Protein AF-A0A1D9QB68-F1 (afdb_monomer_lite)

Foldseek 3Di:
DDDDPPPPPPPPPVDDCVVVVVVLVVLVLVLLLPDPADFDPDADDPDDPQQWKWKWKAKVFVTDIDIDTHGQWDQHPVVRTIGGCDVVSVVVSQVSSQVVVVVVVVVPDDDGTHMHMDIDRPDPPDPDD

Structure (mmCIF, N/CA/C/O backbone):
data_AF-A0A1D9QB68-F1
#
_entry.id   AF-A0A1D9QB68-F1
#
loop_
_atom_site.group_PDB
_atom_site.id
_atom_site.type_symbol
_atom_site.label_atom_id
_atom_site.label_alt_id
_atom_site.label_comp_id
_atom_site.label_asym_id
_atom_site.label_entity_id
_atom_site.label_seq_id
_atom_site.pdbx_PDB_ins_code
_atom_site.Cartn_x
_atom_site.Cartn_y
_atom_site.Cartn_z
_atom_site.occupancy
_atom_site.B_iso_or_equiv
_atom_site.auth_seq_id
_atom_site.auth_comp_id
_atom_site.auth_asym_id
_atom_site.auth_atom_id
_atom_site.pdbx_PDB_model_num
ATOM 1 N N . MET A 1 1 ? 19.311 24.259 -51.790 1.00 45.59 1 MET A N 1
ATOM 2 C CA . MET A 1 1 ? 20.084 23.557 -50.751 1.00 45.59 1 MET A CA 1
ATOM 3 C C . MET A 1 1 ? 19.045 23.021 -49.803 1.00 45.59 1 MET A C 1
ATOM 5 O O . MET A 1 1 ? 18.356 23.822 -49.188 1.00 45.59 1 MET A O 1
ATOM 9 N N . ASP A 1 2 ? 18.829 21.715 -49.896 1.00 40.25 2 ASP A N 1
ATOM 10 C CA . ASP A 1 2 ? 17.690 20.990 -49.347 1.00 40.25 2 ASP A CA 1
ATOM 11 C C . ASP A 1 2 ? 17.617 21.019 -47.822 1.00 40.25 2 ASP A C 1
ATOM 13 O O . ASP A 1 2 ? 18.614 20.828 -47.121 1.00 40.25 2 ASP A O 1
ATOM 17 N N . ASP A 1 3 ? 16.390 21.218 -47.350 1.00 49.19 3 ASP A N 1
ATOM 18 C CA . ASP A 1 3 ? 15.938 20.965 -45.995 1.00 49.19 3 ASP A CA 1
ATOM 19 C C . ASP A 1 3 ? 16.069 19.474 -45.669 1.00 49.19 3 ASP A C 1
ATOM 21 O O . ASP A 1 3 ? 15.559 18.602 -46.371 1.00 49.19 3 ASP A O 1
ATOM 25 N N . SER A 1 4 ? 16.719 19.156 -44.556 1.00 51.62 4 SER A N 1
ATOM 26 C CA . SER A 1 4 ? 16.589 17.849 -43.913 1.00 51.62 4 SER A CA 1
ATOM 27 C C . SER A 1 4 ? 16.646 18.040 -42.406 1.00 51.62 4 SER A C 1
ATOM 29 O O . SER A 1 4 ? 17.633 17.742 -41.739 1.00 51.62 4 SER A O 1
ATOM 31 N N . GLN A 1 5 ? 15.549 18.575 -41.868 1.00 52.66 5 GLN A N 1
ATOM 32 C CA . GLN A 1 5 ? 15.185 18.342 -40.478 1.00 52.66 5 GLN A CA 1
ATOM 33 C C . GLN A 1 5 ? 14.874 16.846 -40.340 1.00 52.66 5 GLN A C 1
ATOM 35 O O . GLN A 1 5 ? 13.772 16.407 -40.672 1.00 52.66 5 GLN A O 1
ATOM 40 N N . SER A 1 6 ? 15.848 16.057 -39.870 1.00 45.69 6 SER A N 1
ATOM 41 C CA . SER A 1 6 ? 15.566 14.725 -39.326 1.00 45.69 6 SER A CA 1
ATOM 42 C C . SER A 1 6 ? 14.736 14.930 -38.066 1.00 45.69 6 SER A C 1
ATOM 44 O O . SER A 1 6 ? 15.259 15.167 -36.978 1.00 45.69 6 SER A O 1
ATOM 46 N N . SER A 1 7 ? 13.418 14.948 -38.240 1.00 46.69 7 SER A N 1
ATOM 47 C CA . SER A 1 7 ? 12.478 14.817 -37.138 1.00 46.69 7 SER A CA 1
ATOM 48 C C . SER A 1 7 ? 12.518 13.356 -36.719 1.00 46.69 7 SER A C 1
ATOM 50 O O . SER A 1 7 ? 11.683 12.562 -37.157 1.00 46.69 7 SER A O 1
ATOM 52 N N . ASP A 1 8 ? 13.526 13.002 -35.918 1.00 40.12 8 ASP A N 1
ATOM 53 C CA . ASP A 1 8 ? 13.579 11.720 -35.228 1.00 40.12 8 ASP A CA 1
ATOM 54 C C . ASP A 1 8 ? 12.375 11.671 -34.295 1.00 40.12 8 ASP A C 1
ATOM 56 O O . ASP A 1 8 ? 12.378 12.144 -33.158 1.00 40.12 8 ASP A O 1
ATOM 60 N N . SER A 1 9 ? 11.293 11.146 -34.850 1.00 43.97 9 SER A N 1
ATOM 61 C CA . SER A 1 9 ? 10.067 10.824 -34.156 1.00 43.97 9 SER A CA 1
ATOM 62 C C . SER A 1 9 ? 10.399 9.625 -33.281 1.00 43.97 9 SER A C 1
ATOM 64 O O . SER A 1 9 ? 10.136 8.486 -33.658 1.00 43.97 9 SER A O 1
ATOM 66 N N . GLN A 1 10 ? 11.063 9.873 -32.148 1.00 45.91 10 GLN A N 1
ATOM 67 C CA . GLN A 1 10 ? 11.155 8.904 -31.069 1.00 45.91 10 GLN A CA 1
ATOM 68 C C . GLN A 1 10 ? 9.722 8.631 -30.635 1.00 45.91 10 GLN A C 1
ATOM 70 O O . GLN A 1 10 ? 9.079 9.427 -29.953 1.00 45.91 10 GLN A O 1
ATOM 75 N N . THR A 1 11 ? 9.188 7.522 -31.124 1.00 42.69 11 THR A N 1
ATOM 76 C CA . THR A 1 11 ? 8.001 6.900 -30.577 1.00 42.69 11 THR A CA 1
ATOM 77 C C . THR A 1 11 ? 8.327 6.574 -29.126 1.00 42.69 11 THR A C 1
ATOM 79 O O . THR A 1 11 ? 9.026 5.601 -28.849 1.00 42.69 11 THR A O 1
ATOM 82 N N . ASP A 1 12 ? 7.878 7.437 -28.209 1.00 47.22 12 ASP A N 1
ATOM 83 C CA . ASP A 1 12 ? 7.669 7.120 -26.797 1.00 47.22 12 ASP A CA 1
ATOM 84 C C . ASP A 1 12 ? 6.713 5.920 -26.751 1.00 47.22 12 ASP A C 1
ATOM 86 O O . ASP A 1 12 ? 5.498 6.064 -26.571 1.00 47.22 12 ASP A O 1
ATOM 90 N N . ASP A 1 13 ? 7.246 4.720 -26.970 1.00 49.75 13 ASP A N 1
ATOM 91 C CA . ASP A 1 13 ? 6.573 3.480 -26.633 1.00 49.75 13 ASP A CA 1
ATOM 92 C C . ASP A 1 13 ? 6.387 3.526 -25.120 1.00 49.75 13 ASP A C 1
ATOM 94 O O . ASP A 1 13 ? 7.276 3.183 -24.339 1.00 49.75 13 ASP A O 1
ATOM 98 N N . LYS A 1 14 ? 5.234 4.049 -24.688 1.00 57.06 14 LYS A N 1
ATOM 99 C CA . LYS A 1 14 ? 4.795 4.000 -23.298 1.00 57.06 14 LYS A CA 1
ATOM 100 C C . LYS A 1 14 ? 4.769 2.536 -22.901 1.00 57.06 14 LYS A C 1
ATOM 102 O O . LYS A 1 14 ? 3.790 1.840 -23.158 1.00 57.06 14 LYS A O 1
ATOM 107 N N . VAL A 1 15 ? 5.848 2.082 -22.273 1.00 62.09 15 VAL A N 1
ATOM 108 C CA . VAL A 1 15 ? 5.907 0.766 -21.654 1.00 62.09 15 VAL A CA 1
ATOM 109 C C . VAL A 1 15 ? 4.698 0.659 -20.723 1.00 62.09 15 VAL A C 1
ATOM 111 O O . VAL A 1 15 ? 4.455 1.532 -19.883 1.00 62.09 15 VAL A O 1
ATOM 114 N N . ASP A 1 16 ? 3.873 -0.363 -20.939 1.00 71.44 16 ASP A N 1
ATOM 115 C CA . ASP A 1 16 ? 2.629 -0.529 -20.200 1.00 71.44 16 ASP A CA 1
ATOM 116 C C . ASP A 1 16 ? 2.904 -1.118 -18.810 1.00 71.44 16 ASP A C 1
ATOM 118 O O . ASP A 1 16 ? 3.085 -2.322 -18.636 1.00 71.44 16 ASP A O 1
ATOM 122 N N . TYR A 1 17 ? 2.883 -0.259 -17.791 1.00 76.19 17 TYR A N 1
ATOM 123 C CA . TYR A 1 17 ? 3.005 -0.659 -16.384 1.00 76.19 17 TYR A CA 1
ATOM 124 C C . TYR A 1 17 ? 1.668 -1.021 -15.730 1.00 76.19 17 TYR A C 1
ATOM 126 O O . TYR A 1 17 ? 1.571 -1.078 -14.500 1.00 76.19 17 TYR A O 1
ATOM 134 N N . SER A 1 18 ? 0.612 -1.269 -16.511 1.00 82.25 18 SER A N 1
ATOM 135 C CA . SER A 1 18 ? -0.691 -1.686 -15.987 1.00 82.25 18 SER A CA 1
ATOM 136 C C . SER A 1 18 ? -0.594 -2.951 -15.131 1.00 82.25 18 SER A C 1
ATOM 138 O O . SER A 1 18 ? -1.260 -3.040 -14.096 1.00 82.25 18 SER A O 1
ATOM 140 N N . GLN A 1 19 ? 0.270 -3.897 -15.513 1.00 83.56 19 GLN A N 1
ATOM 141 C CA . GLN A 1 19 ? 0.508 -5.126 -14.755 1.00 83.56 19 GLN A CA 1
ATOM 142 C C . GLN A 1 19 ? 1.153 -4.841 -13.398 1.00 83.56 19 GLN A C 1
ATOM 144 O O . GLN A 1 19 ? 0.640 -5.302 -12.381 1.00 83.56 19 GLN A O 1
ATOM 149 N N . LEU A 1 20 ? 2.195 -4.002 -13.363 1.00 83.44 20 LEU A N 1
ATOM 150 C CA . LEU A 1 20 ? 2.823 -3.571 -12.112 1.00 83.44 20 LEU A CA 1
ATOM 151 C C . LEU A 1 20 ? 1.817 -2.845 -11.212 1.00 83.44 20 LEU A C 1
ATOM 153 O O . LEU A 1 20 ? 1.752 -3.101 -10.013 1.00 83.44 20 LEU A O 1
ATOM 157 N N . ARG A 1 21 ? 0.979 -1.971 -11.782 1.00 86.19 21 ARG A N 1
ATOM 158 C CA . ARG A 1 21 ? -0.051 -1.257 -11.018 1.00 86.19 21 ARG A CA 1
ATOM 159 C C . ARG A 1 21 ? -1.041 -2.214 -10.356 1.00 86.19 21 ARG A C 1
ATOM 161 O O . ARG A 1 21 ? -1.357 -2.010 -9.187 1.00 86.19 21 ARG A O 1
ATOM 168 N N . LYS A 1 22 ? -1.514 -3.225 -11.092 1.00 89.25 22 LYS A N 1
ATOM 169 C CA . LYS A 1 22 ? -2.424 -4.257 -10.573 1.00 89.25 22 LYS A CA 1
ATOM 170 C C . LYS A 1 22 ? -1.751 -5.125 -9.513 1.00 89.25 22 LYS A C 1
ATOM 172 O O . LYS A 1 22 ? -2.370 -5.420 -8.500 1.00 89.25 22 LYS A O 1
ATOM 177 N N . ALA A 1 23 ? -0.493 -5.500 -9.729 1.00 89.75 23 ALA A N 1
ATOM 178 C CA . ALA A 1 23 ? 0.258 -6.302 -8.773 1.00 89.75 23 ALA A CA 1
ATOM 179 C C . ALA A 1 23 ? 0.506 -5.535 -7.462 1.00 89.75 23 ALA A C 1
ATOM 181 O O . ALA A 1 23 ? 0.292 -6.086 -6.388 1.00 89.75 23 ALA A O 1
ATOM 182 N N . LEU A 1 24 ? 0.832 -4.238 -7.539 1.00 90.81 24 LEU A N 1
ATOM 183 C CA . LEU A 1 24 ? 0.921 -3.361 -6.367 1.00 90.81 24 LEU A CA 1
ATOM 184 C C . LEU A 1 24 ? -0.397 -3.286 -5.588 1.00 90.81 24 LEU A C 1
ATOM 186 O O . LEU A 1 24 ? -0.369 -3.328 -4.363 1.00 90.81 24 LEU A O 1
ATOM 190 N N . ASP A 1 25 ? -1.537 -3.168 -6.277 1.00 90.81 25 ASP A N 1
ATOM 191 C CA . ASP A 1 25 ? -2.851 -3.191 -5.620 1.00 90.81 25 ASP A CA 1
ATOM 192 C C . ASP A 1 25 ? -3.090 -4.529 -4.902 1.00 90.81 25 ASP A C 1
ATOM 194 O O . ASP A 1 25 ? -3.456 -4.530 -3.730 1.00 90.81 25 ASP A O 1
ATOM 198 N N . GLY A 1 26 ? -2.763 -5.654 -5.545 1.00 92.00 26 GLY A N 1
ATOM 199 C CA . GLY A 1 26 ? -2.871 -6.980 -4.930 1.00 92.00 26 GLY A CA 1
ATOM 200 C C . GLY A 1 26 ? -2.014 -7.149 -3.670 1.00 92.00 26 GLY A C 1
ATOM 201 O O . GLY A 1 26 ? -2.505 -7.657 -2.667 1.00 92.00 26 GLY A O 1
ATOM 202 N N . VAL A 1 27 ? -0.763 -6.676 -3.682 1.00 93.12 27 VAL A N 1
ATOM 203 C CA . VAL A 1 27 ? 0.135 -6.730 -2.510 1.00 93.12 27 VAL A CA 1
ATOM 204 C C . VAL A 1 27 ? -0.405 -5.891 -1.351 1.00 93.12 27 VAL A C 1
ATOM 206 O O . VAL A 1 27 ? -0.336 -6.307 -0.194 1.00 93.12 27 VAL A O 1
ATOM 209 N N . ILE A 1 28 ? -0.956 -4.713 -1.651 1.00 91.94 28 ILE A N 1
ATOM 210 C CA . ILE A 1 28 ? -1.579 -3.840 -0.651 1.00 91.94 28 ILE A CA 1
ATOM 211 C C . ILE A 1 28 ? -2.793 -4.538 -0.026 1.00 91.94 28 ILE A C 1
ATOM 213 O O . ILE A 1 28 ? -2.904 -4.585 1.201 1.00 91.94 28 ILE A O 1
ATOM 217 N N . ASP A 1 29 ? -3.673 -5.098 -0.854 1.00 89.19 29 ASP A N 1
ATOM 218 C CA . ASP A 1 29 ? -4.874 -5.797 -0.398 1.00 89.19 29 ASP A CA 1
ATOM 219 C C . ASP A 1 29 ? -4.518 -7.029 0.447 1.00 89.19 29 ASP A C 1
ATOM 221 O O . ASP A 1 29 ? -5.078 -7.225 1.528 1.00 89.19 29 ASP A O 1
ATOM 225 N N . GLU A 1 30 ? -3.532 -7.822 0.016 1.00 90.31 30 GLU A N 1
ATOM 226 C CA . GLU A 1 30 ? -3.064 -9.005 0.743 1.00 90.31 30 GLU A CA 1
ATOM 227 C C . GLU A 1 30 ? -2.431 -8.647 2.094 1.00 90.31 30 GLU A C 1
ATOM 229 O O . GLU A 1 30 ? -2.710 -9.304 3.103 1.00 90.31 30 GLU A O 1
ATOM 234 N N . TYR A 1 31 ? -1.616 -7.586 2.144 1.00 91.00 31 TYR A N 1
ATOM 235 C CA . TYR A 1 31 ? -1.056 -7.090 3.401 1.00 91.00 31 TYR A CA 1
ATOM 236 C C . TYR A 1 31 ? -2.176 -6.731 4.384 1.00 91.00 31 TYR A C 1
ATOM 238 O O . TYR A 1 31 ? -2.141 -7.127 5.551 1.00 91.00 31 TYR A O 1
ATOM 246 N N . PHE A 1 32 ? -3.210 -6.028 3.918 1.00 84.94 32 PHE A N 1
ATOM 247 C CA . PHE A 1 32 ? -4.301 -5.592 4.785 1.00 84.94 32 PHE A CA 1
ATOM 248 C C . PHE A 1 32 ? -5.292 -6.686 5.168 1.00 84.94 32 PHE A C 1
ATOM 250 O O . PHE A 1 32 ? -5.857 -6.608 6.263 1.00 84.94 32 PHE A O 1
ATOM 257 N N . ALA A 1 33 ? -5.459 -7.720 4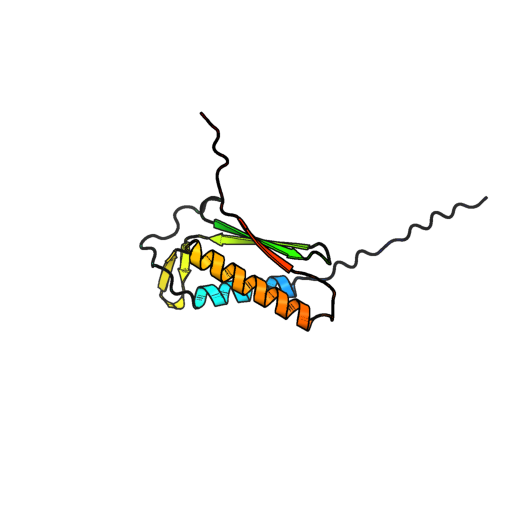.344 1.00 83.38 33 ALA A N 1
ATOM 258 C CA . ALA A 1 33 ? -6.200 -8.918 4.728 1.00 83.38 33 ALA A CA 1
ATOM 259 C C . ALA A 1 33 ? -5.554 -9.597 5.951 1.00 83.38 33 ALA A C 1
ATOM 261 O O . ALA A 1 33 ? -6.234 -9.939 6.917 1.00 83.38 33 ALA A O 1
ATOM 262 N N . LYS A 1 34 ? -4.218 -9.696 5.965 1.00 85.25 34 LYS A N 1
ATOM 263 C CA . LYS A 1 34 ? -3.453 -10.362 7.036 1.00 85.25 34 LYS A CA 1
ATOM 264 C C . LYS A 1 34 ? -3.130 -9.464 8.233 1.00 85.25 34 LYS A C 1
ATOM 266 O O . LYS A 1 34 ? -2.704 -9.960 9.275 1.00 85.25 34 LYS A O 1
ATOM 271 N N . MET A 1 35 ? -3.300 -8.149 8.105 1.00 84.50 35 MET A N 1
ATOM 272 C CA . MET A 1 35 ? -2.885 -7.202 9.136 1.00 84.50 35 MET A CA 1
ATOM 273 C C . MET A 1 35 ? -3.690 -7.377 10.432 1.00 84.50 35 MET A C 1
ATOM 275 O O . MET A 1 35 ? -4.907 -7.169 10.476 1.00 84.50 35 MET A O 1
ATOM 279 N N . ASN A 1 36 ? -2.988 -7.647 11.530 1.00 77.06 36 ASN A N 1
ATOM 280 C CA . ASN A 1 36 ? -3.536 -7.607 12.886 1.00 77.06 36 ASN A CA 1
ATOM 281 C C . ASN A 1 36 ? -3.400 -6.203 13.486 1.00 77.06 36 ASN A C 1
ATOM 283 O O . ASN A 1 36 ? -2.576 -5.950 14.358 1.00 77.06 36 ASN A O 1
ATOM 287 N N . GLY A 1 37 ? -4.211 -5.271 12.985 1.00 75.75 37 GLY A N 1
ATOM 288 C CA . GLY A 1 37 ? -4.299 -3.909 13.511 1.00 75.75 37 GLY A CA 1
ATOM 289 C C . GLY A 1 37 ? -5.388 -3.735 14.576 1.00 75.75 37 GLY A C 1
ATOM 290 O O . GLY A 1 37 ? -6.321 -4.541 14.650 1.00 75.75 37 GLY A O 1
ATOM 291 N N . PRO A 1 38 ? -5.320 -2.656 15.377 1.00 84.50 38 PRO A N 1
ATOM 292 C CA . PRO A 1 38 ? -6.354 -2.337 16.352 1.00 84.50 38 PRO A CA 1
ATOM 293 C C . PRO A 1 38 ? -7.699 -2.078 15.663 1.00 84.50 38 PRO A C 1
ATOM 295 O O . PRO A 1 38 ? -7.782 -1.353 14.665 1.00 84.50 38 PRO A O 1
ATOM 298 N N . ILE A 1 39 ? -8.763 -2.648 16.229 1.00 86.12 39 ILE A N 1
ATOM 299 C CA . ILE A 1 39 ? -10.133 -2.445 15.757 1.00 86.12 39 ILE A CA 1
ATOM 300 C C . ILE A 1 39 ? -10.538 -0.982 15.993 1.00 86.12 39 ILE A C 1
ATOM 302 O O . ILE A 1 39 ? -10.240 -0.372 17.023 1.00 86.12 39 ILE A O 1
ATOM 306 N N . SER A 1 40 ? -11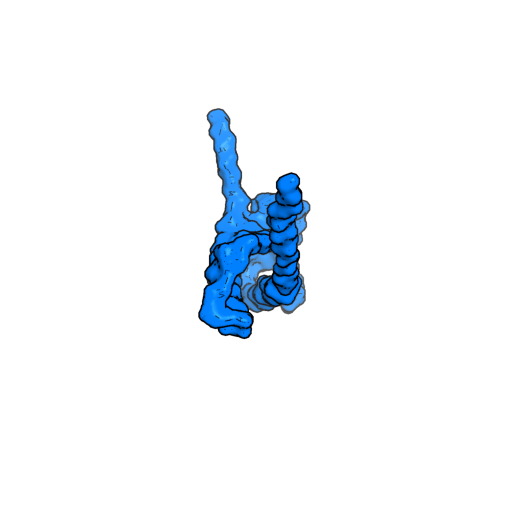.192 -0.394 14.999 1.00 81.19 40 SER A N 1
ATOM 307 C CA . SER A 1 40 ? -11.884 0.881 15.101 1.00 81.19 40 SER A CA 1
ATOM 308 C C . SER A 1 40 ? -13.343 0.613 15.440 1.00 81.19 40 SER A C 1
ATOM 310 O O . SER A 1 40 ? -14.054 -0.023 14.668 1.00 81.19 40 SER A O 1
ATOM 312 N N . GLU A 1 41 ? -13.795 1.133 16.576 1.00 79.88 41 GLU A N 1
ATOM 313 C CA . GLU A 1 41 ? -15.203 1.062 16.990 1.00 79.88 41 GLU A CA 1
ATOM 314 C C . GLU A 1 41 ? -16.114 1.929 16.107 1.00 79.88 41 GLU A C 1
ATOM 316 O O . GLU A 1 41 ? -17.312 1.684 16.013 1.00 79.88 41 GLU A O 1
ATOM 321 N N . GLU A 1 42 ? -15.542 2.922 15.418 1.00 74.00 42 GLU A N 1
ATOM 322 C CA . GLU A 1 42 ? -16.269 3.794 14.500 1.00 74.00 42 GLU A CA 1
ATOM 323 C C . GLU A 1 42 ? -15.816 3.581 13.044 1.00 74.00 42 GLU A C 1
ATOM 325 O O . GLU A 1 42 ? -14.606 3.467 12.788 1.00 74.00 42 GLU A O 1
ATOM 330 N N . PRO A 1 43 ? -16.752 3.590 12.073 1.00 75.50 43 PRO A N 1
ATOM 331 C CA . PRO A 1 43 ? -16.407 3.682 10.659 1.00 75.50 43 PRO A CA 1
ATOM 332 C C . PRO A 1 43 ? -15.667 4.998 10.374 1.00 75.50 43 PRO A C 1
ATOM 334 O O . PRO A 1 43 ? -15.815 5.973 11.122 1.00 75.50 43 PRO A O 1
ATOM 337 N N . PRO A 1 44 ? -14.900 5.089 9.273 1.00 71.75 44 PRO A N 1
ATOM 338 C CA . PRO A 1 44 ? -14.296 6.347 8.869 1.00 71.75 44 PRO A CA 1
ATOM 339 C C . PRO A 1 44 ? -15.389 7.406 8.676 1.00 71.75 44 PRO A C 1
ATOM 341 O O . PRO A 1 44 ? -16.190 7.346 7.743 1.00 71.75 44 PRO A O 1
ATOM 344 N N . ARG A 1 45 ? -15.412 8.416 9.555 1.00 68.25 45 ARG A N 1
ATOM 345 C CA . ARG A 1 45 ? -16.139 9.666 9.288 1.00 68.25 45 ARG A CA 1
ATOM 346 C C . ARG A 1 45 ? -15.539 10.280 8.021 1.00 68.25 45 ARG A C 1
ATOM 348 O O . ARG A 1 45 ? -14.350 10.085 7.789 1.00 68.25 45 ARG A O 1
ATOM 355 N N . LYS A 1 46 ? -16.363 10.980 7.219 1.00 73.12 46 LYS A N 1
ATOM 356 C CA . LYS A 1 46 ? -16.016 11.613 5.923 1.00 73.12 46 LYS A CA 1
ATOM 357 C C . LYS A 1 46 ? -14.507 11.660 5.669 1.00 73.12 46 LYS A C 1
ATOM 359 O O . LYS A 1 46 ? -13.795 12.426 6.311 1.00 73.12 46 LYS A O 1
ATOM 364 N N . ILE A 1 47 ? -14.049 10.838 4.732 1.00 67.00 47 ILE A N 1
ATOM 365 C CA . ILE A 1 47 ? -12.636 10.702 4.396 1.00 67.00 47 ILE A CA 1
ATOM 366 C C . ILE A 1 47 ? -12.085 12.067 3.975 1.00 67.00 47 ILE A C 1
ATOM 368 O O . ILE A 1 47 ? -12.456 12.605 2.930 1.00 67.00 47 ILE A O 1
ATOM 372 N N . HIS A 1 48 ? -11.174 12.626 4.769 1.00 71.38 48 HIS A N 1
ATOM 373 C CA . HIS A 1 48 ? -10.412 13.801 4.375 1.00 71.38 48 HIS A CA 1
ATOM 374 C C . HIS A 1 48 ? -8.997 13.410 3.950 1.00 71.38 48 HIS A C 1
ATOM 376 O O . HIS A 1 48 ? -8.455 12.383 4.347 1.00 71.38 48 HIS A O 1
ATOM 382 N N . HIS A 1 49 ? -8.334 14.295 3.202 1.00 66.69 49 HIS A N 1
ATOM 383 C CA . HIS A 1 49 ? -6.927 14.133 2.816 1.00 66.69 49 HIS A CA 1
ATOM 384 C C . HIS A 1 49 ? -5.985 13.913 4.015 1.00 66.69 49 HIS A C 1
ATOM 386 O O . HIS A 1 49 ? -4.909 13.364 3.850 1.00 66.69 49 HIS A O 1
ATOM 392 N N . LYS A 1 50 ? -6.363 14.321 5.234 1.00 73.69 50 LYS A N 1
ATOM 393 C CA . LYS A 1 50 ? -5.594 14.080 6.471 1.00 73.69 50 LYS A CA 1
ATOM 394 C C . LYS A 1 50 ? -5.710 12.641 7.001 1.00 73.69 50 LYS A C 1
ATOM 396 O O . LYS A 1 50 ? -4.870 12.211 7.799 1.00 73.69 50 LYS A O 1
ATOM 401 N N . ASP A 1 51 ? -6.710 11.901 6.537 1.00 82.06 51 ASP A N 1
ATOM 402 C CA . ASP A 1 51 ? -7.068 10.560 7.002 1.00 82.06 51 ASP A CA 1
ATOM 403 C C . ASP A 1 51 ? -6.485 9.471 6.096 1.00 82.06 51 ASP A C 1
ATOM 405 O O . ASP A 1 51 ? -6.936 8.331 6.120 1.00 82.06 51 ASP A O 1
ATOM 409 N N . VAL A 1 52 ? -5.461 9.813 5.307 1.00 87.81 52 VAL A N 1
ATOM 410 C CA . VAL A 1 52 ? -4.720 8.869 4.466 1.00 87.81 52 VAL A CA 1
ATOM 411 C C . VAL A 1 52 ? -3.218 8.922 4.732 1.00 87.81 52 VAL A C 1
ATOM 413 O O . VAL A 1 52 ? -2.667 9.966 5.106 1.00 87.81 52 VAL A O 1
ATOM 416 N N . TYR A 1 53 ? -2.556 7.795 4.501 1.00 90.38 53 TYR A N 1
ATOM 417 C CA . TYR A 1 53 ? -1.133 7.724 4.197 1.00 90.38 53 TYR A CA 1
ATOM 418 C C . TYR A 1 53 ? -0.953 7.794 2.682 1.00 90.38 53 TYR A C 1
ATOM 420 O O . TYR A 1 53 ? -1.642 7.095 1.939 1.00 90.38 53 TYR A O 1
ATOM 428 N N . LYS A 1 54 ? -0.040 8.653 2.218 1.00 91.94 54 LYS A N 1
ATOM 429 C CA . LYS A 1 54 ? 0.324 8.734 0.801 1.00 91.94 54 LYS A CA 1
ATOM 430 C C . LYS A 1 54 ? 1.610 7.947 0.584 1.00 91.94 54 LYS A C 1
ATOM 432 O O . LYS A 1 54 ? 2.657 8.356 1.083 1.00 91.94 54 LYS A O 1
ATOM 437 N N . PHE A 1 55 ? 1.522 6.874 -0.186 1.00 92.38 55 PHE A N 1
ATOM 438 C CA . PHE A 1 55 ? 2.668 6.145 -0.702 1.00 92.38 55 PHE A CA 1
ATOM 439 C C . PHE A 1 55 ? 3.020 6.701 -2.077 1.00 92.38 55 PHE A C 1
ATOM 441 O O . PHE A 1 55 ? 2.153 6.875 -2.935 1.00 92.38 55 PHE A O 1
ATOM 448 N N . THR A 1 56 ? 4.292 7.017 -2.269 1.00 91.94 56 THR A N 1
ATOM 449 C CA . THR A 1 56 ? 4.854 7.427 -3.552 1.00 91.94 56 THR A CA 1
ATOM 450 C C . THR A 1 56 ? 5.924 6.417 -3.913 1.00 91.94 56 THR A C 1
ATOM 452 O O . THR A 1 56 ? 6.934 6.331 -3.224 1.00 91.94 56 THR A O 1
ATOM 455 N N . ILE A 1 57 ? 5.670 5.644 -4.960 1.00 89.75 57 ILE A N 1
ATOM 456 C CA . ILE A 1 57 ? 6.556 4.608 -5.478 1.00 89.75 57 ILE A CA 1
ATOM 457 C C . ILE A 1 57 ? 7.159 5.171 -6.754 1.00 89.75 57 ILE A C 1
ATOM 459 O O . ILE A 1 57 ? 6.416 5.546 -7.660 1.00 89.75 57 ILE A O 1
ATOM 463 N N . ARG A 1 58 ? 8.479 5.287 -6.810 1.00 86.94 58 ARG A N 1
ATOM 464 C CA . ARG A 1 58 ? 9.186 5.854 -7.958 1.00 86.94 58 ARG A CA 1
ATOM 465 C C . ARG A 1 58 ? 10.177 4.856 -8.505 1.00 86.94 58 ARG A C 1
ATOM 467 O O . ARG A 1 58 ? 10.891 4.261 -7.711 1.00 86.94 58 ARG A O 1
ATOM 474 N N . ALA A 1 59 ? 10.232 4.732 -9.821 1.00 80.19 59 ALA A N 1
ATOM 475 C CA . ALA A 1 59 ? 11.337 4.095 -10.518 1.00 80.19 59 ALA A CA 1
ATOM 476 C C . ALA A 1 59 ? 12.244 5.183 -11.096 1.00 80.19 59 ALA A C 1
ATOM 478 O O . ALA A 1 59 ? 11.744 6.143 -11.685 1.00 80.19 59 ALA A O 1
ATOM 479 N N . GLU A 1 60 ? 13.557 5.062 -10.903 1.00 76.44 60 GLU A N 1
ATOM 480 C CA . GLU A 1 60 ? 14.523 5.988 -11.518 1.00 76.44 60 GLU A CA 1
ATOM 481 C C . GLU A 1 60 ? 14.649 5.740 -13.022 1.00 76.44 60 GLU A C 1
ATOM 483 O O . GLU A 1 60 ? 14.723 6.680 -13.815 1.00 76.44 60 GLU A O 1
ATOM 488 N N . LEU A 1 61 ? 14.613 4.468 -13.413 1.00 71.00 61 LEU A N 1
ATOM 489 C CA . LEU A 1 61 ? 14.638 4.024 -14.793 1.00 71.00 61 LEU A CA 1
ATOM 490 C C . LEU A 1 61 ? 13.546 2.957 -14.977 1.00 71.00 61 LEU A C 1
ATOM 492 O O . LEU A 1 61 ? 13.463 2.026 -14.182 1.00 71.00 61 LEU A O 1
ATOM 496 N N . PRO A 1 62 ? 12.649 3.124 -15.957 1.00 68.00 62 PRO A N 1
ATOM 497 C CA . PRO A 1 62 ? 12.258 4.424 -16.503 1.00 68.00 62 PRO A CA 1
ATOM 498 C C . PRO A 1 62 ? 11.666 5.339 -15.416 1.00 68.00 62 PRO A C 1
ATOM 500 O O . PRO A 1 62 ? 11.132 4.867 -14.416 1.00 68.00 62 PRO A O 1
ATOM 503 N N . ASN A 1 63 ? 11.742 6.656 -15.630 1.00 76.81 63 ASN A N 1
ATOM 504 C CA . ASN A 1 63 ? 11.265 7.677 -14.691 1.00 76.81 63 ASN A CA 1
ATOM 505 C C . ASN A 1 63 ? 9.735 7.639 -14.536 1.00 76.81 63 ASN A C 1
ATOM 507 O O . ASN A 1 63 ? 9.000 8.290 -15.283 1.00 76.81 63 ASN A O 1
ATOM 511 N N . ILE A 1 64 ? 9.253 6.859 -13.570 1.00 80.50 64 ILE A N 1
ATOM 512 C CA . ILE A 1 64 ? 7.827 6.600 -13.358 1.00 80.50 64 ILE A CA 1
ATOM 513 C C . ILE A 1 64 ? 7.473 6.818 -11.901 1.00 80.50 64 ILE A C 1
ATOM 515 O O . ILE A 1 64 ? 8.229 6.469 -10.999 1.00 80.50 64 ILE A O 1
ATOM 519 N N . GLU A 1 65 ? 6.284 7.369 -11.665 1.00 87.12 65 GLU A N 1
ATOM 520 C CA . GLU A 1 65 ? 5.737 7.576 -10.332 1.00 87.12 65 GLU A CA 1
ATOM 521 C C . GLU A 1 65 ? 4.339 6.961 -10.209 1.00 87.12 65 GLU A C 1
ATOM 523 O O . GLU A 1 65 ? 3.420 7.291 -10.959 1.00 87.12 65 GLU A O 1
ATOM 528 N N . PHE A 1 66 ? 4.158 6.123 -9.190 1.00 87.88 66 PHE A N 1
ATOM 529 C CA . PHE A 1 66 ? 2.857 5.657 -8.731 1.00 87.88 66 PHE A CA 1
ATOM 530 C C . PHE A 1 66 ? 2.532 6.284 -7.379 1.00 87.88 66 PHE A C 1
ATOM 532 O O . PHE A 1 66 ? 3.330 6.263 -6.441 1.00 87.88 66 PHE A O 1
ATOM 539 N N . ILE A 1 67 ? 1.319 6.817 -7.258 1.00 89.75 67 ILE A N 1
ATOM 540 C CA . ILE A 1 67 ? 0.798 7.333 -5.994 1.00 89.75 67 ILE A CA 1
ATOM 541 C C . ILE A 1 67 ? -0.337 6.425 -5.527 1.00 89.75 67 ILE A C 1
ATOM 543 O O . ILE A 1 67 ? -1.311 6.226 -6.253 1.00 89.75 67 ILE A O 1
ATOM 547 N N . LYS A 1 68 ? -0.233 5.923 -4.294 1.00 90.06 68 LYS A N 1
ATOM 548 C CA . LYS A 1 68 ? -1.293 5.174 -3.610 1.00 90.06 68 LYS A CA 1
ATOM 549 C C . LYS A 1 68 ? -1.710 5.911 -2.343 1.00 90.06 68 LYS A C 1
ATOM 551 O O . LYS A 1 68 ? -0.870 6.387 -1.578 1.00 90.06 68 LYS A O 1
ATOM 556 N N . PHE A 1 69 ? -3.014 6.026 -2.131 1.00 89.62 69 PHE A N 1
ATOM 557 C CA . PHE A 1 69 ? -3.587 6.624 -0.931 1.00 89.62 69 PHE A CA 1
ATOM 558 C C . PHE A 1 69 ? -4.252 5.528 -0.117 1.00 89.62 69 PHE A C 1
ATOM 560 O O . PHE A 1 69 ? -5.178 4.888 -0.598 1.00 89.62 69 PHE A O 1
ATOM 567 N N . ILE A 1 70 ? -3.781 5.334 1.109 1.00 88.44 70 ILE A N 1
ATOM 568 C CA . ILE A 1 70 ? -4.299 4.313 2.013 1.00 88.44 70 ILE A CA 1
ATOM 569 C C . ILE A 1 70 ? -5.033 5.004 3.157 1.00 88.44 70 ILE A C 1
ATOM 571 O O . ILE A 1 70 ? -4.438 5.819 3.865 1.00 88.44 70 ILE A O 1
ATOM 575 N N . HIS A 1 71 ? -6.312 4.691 3.354 1.00 87.56 71 HIS A N 1
ATOM 576 C CA . HIS A 1 71 ? -7.108 5.248 4.448 1.00 87.56 71 HIS A CA 1
ATOM 577 C C . HIS A 1 71 ? -6.620 4.754 5.802 1.00 87.56 71 HIS A C 1
ATOM 579 O O . HIS A 1 71 ? -6.436 3.568 6.002 1.00 87.56 71 HIS A O 1
ATOM 585 N N . LYS A 1 72 ? -6.488 5.651 6.778 1.00 88.06 72 LYS A N 1
ATOM 586 C CA . LYS A 1 72 ? -6.093 5.302 8.152 1.00 88.06 72 LYS A CA 1
ATOM 587 C C . LYS A 1 72 ? -7.104 4.413 8.873 1.00 88.06 72 LYS A C 1
ATOM 589 O O . LYS A 1 72 ? -6.799 3.909 9.947 1.00 88.06 72 LYS A O 1
ATOM 594 N N . ILE A 1 73 ? -8.301 4.256 8.318 1.00 87.69 73 ILE A N 1
ATOM 595 C CA . ILE A 1 73 ? -9.316 3.320 8.784 1.00 87.69 73 ILE A CA 1
ATOM 596 C C . ILE A 1 73 ? -9.840 2.588 7.552 1.00 87.69 73 ILE A C 1
ATOM 598 O O . ILE A 1 73 ? -10.267 3.238 6.597 1.00 87.69 73 ILE A O 1
ATOM 602 N N . MET A 1 74 ? -9.806 1.259 7.573 1.00 85.12 74 MET A N 1
ATOM 603 C CA . MET A 1 74 ? -10.282 0.417 6.474 1.00 85.12 74 MET A CA 1
ATOM 604 C C . MET A 1 74 ? -11.140 -0.725 6.987 1.00 85.12 74 MET A C 1
ATOM 606 O O . MET A 1 74 ? -10.971 -1.176 8.118 1.00 85.12 74 MET A O 1
ATOM 610 N N . TRP A 1 75 ? -12.079 -1.170 6.160 1.00 83.38 75 TRP A N 1
ATOM 611 C CA . TRP A 1 75 ? -12.903 -2.327 6.468 1.00 83.38 75 TRP A CA 1
ATOM 612 C C . TRP A 1 75 ? -12.102 -3.598 6.201 1.00 83.38 75 TRP A C 1
ATOM 614 O O . TRP A 1 75 ? -11.572 -3.779 5.109 1.00 83.38 75 TRP A O 1
ATOM 624 N N . CYS A 1 76 ? -12.006 -4.470 7.198 1.00 80.38 76 CYS A N 1
ATOM 625 C CA . CYS A 1 76 ? -11.382 -5.777 7.067 1.00 80.38 76 CYS A CA 1
ATOM 626 C C . CYS A 1 76 ? -12.491 -6.824 6.961 1.00 80.38 76 CYS A C 1
ATOM 628 O O . CYS A 1 76 ? -13.184 -7.096 7.944 1.00 80.38 76 CYS A O 1
ATOM 630 N N . HIS A 1 77 ? -12.667 -7.386 5.762 1.00 76.75 77 HIS A N 1
ATOM 631 C CA . HIS A 1 77 ? -13.741 -8.340 5.479 1.00 76.75 77 HIS A CA 1
ATOM 632 C C . HIS A 1 77 ? -13.634 -9.615 6.323 1.00 76.75 77 HIS A C 1
ATOM 634 O O . HIS A 1 77 ? -14.649 -10.054 6.856 1.00 76.75 77 HIS A O 1
ATOM 640 N N . ASP A 1 78 ? -12.424 -10.139 6.528 1.00 76.69 78 ASP A N 1
ATOM 641 C CA . ASP A 1 78 ? -12.200 -11.402 7.249 1.00 76.69 78 ASP A CA 1
ATOM 642 C C . ASP A 1 78 ? -12.614 -11.343 8.727 1.00 76.69 78 ASP A C 1
ATOM 644 O O . ASP A 1 78 ? -13.035 -12.343 9.301 1.00 76.69 78 ASP A O 1
ATOM 648 N N . VAL A 1 79 ? -12.515 -10.164 9.348 1.00 77.62 79 VAL A N 1
ATOM 649 C CA . VAL A 1 79 ? -12.847 -9.953 10.771 1.00 77.62 79 VAL A CA 1
ATOM 650 C C . VAL A 1 79 ? -14.197 -9.240 10.938 1.00 77.62 79 VAL A C 1
ATOM 652 O O . VAL A 1 79 ? -14.687 -9.093 12.053 1.00 77.62 79 VAL A O 1
ATOM 655 N N . GLY A 1 80 ? -14.814 -8.781 9.844 1.00 84.81 80 GLY A N 1
ATOM 656 C CA . GLY A 1 80 ? -16.082 -8.049 9.879 1.00 84.81 80 GLY A CA 1
ATOM 657 C C . GLY A 1 80 ? -16.012 -6.749 10.685 1.00 84.81 80 GLY A C 1
ATOM 658 O O . GLY A 1 80 ? -16.972 -6.395 11.369 1.00 84.81 80 GLY A O 1
ATOM 659 N N . ALA A 1 81 ? -14.871 -6.054 10.647 1.00 86.50 81 ALA A N 1
ATOM 660 C CA . ALA A 1 81 ? -14.637 -4.868 11.464 1.00 86.50 81 ALA A CA 1
ATOM 661 C C . ALA A 1 81 ? -13.788 -3.815 10.746 1.00 86.50 81 ALA A C 1
ATOM 663 O O . ALA A 1 81 ? -12.954 -4.118 9.888 1.00 86.50 81 ALA A O 1
ATOM 664 N N . TRP A 1 82 ? -13.953 -2.556 11.151 1.00 87.00 82 TRP A N 1
ATOM 665 C CA . TRP A 1 82 ? -13.039 -1.487 10.764 1.00 87.00 82 TRP A CA 1
ATOM 666 C C . TRP A 1 82 ? -11.729 -1.643 11.533 1.00 87.00 82 TRP A C 1
ATOM 668 O O . TRP A 1 82 ? -11.743 -1.838 12.744 1.00 87.00 82 TRP A O 1
ATOM 678 N N . LYS A 1 83 ? -10.587 -1.531 10.859 1.00 88.00 83 LYS A N 1
ATOM 679 C CA . LYS A 1 83 ? -9.255 -1.545 11.474 1.00 88.00 83 LYS A CA 1
ATOM 680 C C . LYS A 1 83 ? -8.577 -0.202 11.276 1.00 88.00 83 LYS A C 1
ATOM 682 O O . LYS A 1 83 ? -8.690 0.410 10.212 1.00 88.00 83 LYS A O 1
ATOM 687 N N . LYS A 1 84 ? -7.860 0.257 12.302 1.00 89.06 84 LYS A N 1
ATOM 688 C CA . LYS A 1 84 ? -6.993 1.432 12.206 1.00 89.06 84 LYS A CA 1
ATOM 689 C C . LYS A 1 84 ? -5.650 1.007 11.636 1.00 89.06 84 LYS A C 1
ATOM 691 O O . LYS A 1 84 ? -4.979 0.136 12.179 1.00 89.06 84 LYS A O 1
ATOM 696 N N . ILE A 1 85 ? -5.232 1.691 10.585 1.00 88.31 85 ILE A N 1
ATOM 697 C CA . ILE A 1 85 ? -3.881 1.593 10.056 1.00 88.31 85 ILE A CA 1
ATOM 698 C C . ILE A 1 85 ? -3.030 2.562 10.853 1.00 88.31 85 ILE A C 1
ATOM 700 O O . ILE A 1 85 ? -3.194 3.784 10.766 1.00 88.31 85 ILE A O 1
ATOM 704 N N . THR A 1 86 ? -2.150 2.008 11.674 1.00 88.75 86 THR A N 1
ATOM 705 C CA . THR A 1 86 ? -1.193 2.803 12.432 1.00 88.75 86 THR A CA 1
ATOM 706 C C . THR A 1 86 ? -0.078 3.279 11.506 1.00 88.75 86 THR A C 1
ATOM 708 O O . THR A 1 86 ? 0.062 2.846 10.360 1.00 88.75 86 THR A O 1
ATOM 711 N N . PHE A 1 87 ? 0.751 4.194 12.002 1.00 88.56 87 PHE A N 1
ATOM 712 C CA . PHE A 1 87 ? 1.946 4.558 11.254 1.00 88.56 87 PHE A CA 1
ATOM 713 C C . PHE A 1 87 ? 2.930 3.388 11.146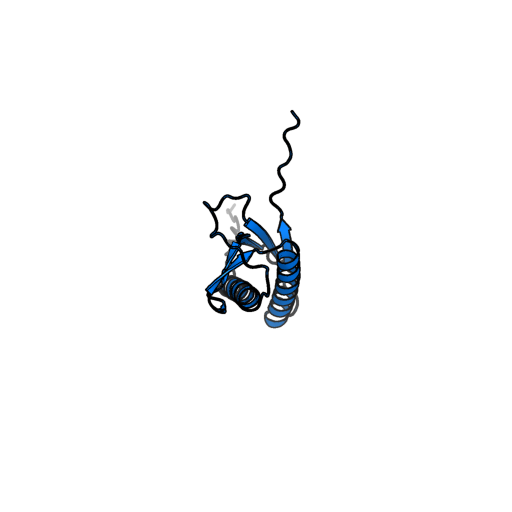 1.00 88.56 87 PHE A C 1
ATOM 715 O O . PHE A 1 87 ? 3.608 3.281 10.134 1.00 88.56 87 PHE A O 1
ATOM 722 N N . GLU A 1 88 ? 2.984 2.526 12.157 1.00 90.69 88 GLU A N 1
ATOM 723 C CA . GLU A 1 88 ? 3.826 1.330 12.169 1.00 90.69 88 GLU A CA 1
ATOM 724 C C . GLU A 1 88 ? 3.409 0.353 11.068 1.00 90.69 88 GLU A C 1
ATOM 726 O O . GLU A 1 88 ? 4.225 0.050 10.207 1.00 90.69 88 GLU A O 1
ATOM 731 N N . SER A 1 89 ? 2.117 0.018 10.967 1.00 90.31 89 SER A N 1
ATOM 732 C CA . SER A 1 89 ? 1.606 -0.819 9.872 1.00 90.31 89 SER A CA 1
ATOM 733 C C . SER A 1 89 ? 1.819 -0.174 8.499 1.00 90.31 89 SER A C 1
ATOM 735 O O . SER A 1 89 ? 2.096 -0.847 7.513 1.00 90.31 89 SER A O 1
ATOM 737 N N . ALA A 1 90 ? 1.726 1.157 8.401 1.00 91.38 90 ALA A N 1
ATOM 738 C CA . ALA A 1 90 ? 2.077 1.836 7.158 1.00 91.38 90 ALA A CA 1
ATOM 739 C C . ALA A 1 90 ? 3.568 1.652 6.822 1.00 91.38 90 ALA A C 1
ATOM 741 O O . ALA A 1 90 ? 3.892 1.371 5.675 1.00 91.38 90 ALA A O 1
ATOM 742 N N . MET A 1 91 ? 4.471 1.788 7.798 1.00 92.31 91 MET A N 1
ATOM 743 C CA . MET A 1 91 ? 5.912 1.586 7.601 1.00 92.31 91 MET A CA 1
ATOM 744 C C . MET A 1 91 ? 6.259 0.141 7.238 1.00 92.31 91 MET A C 1
ATOM 746 O O . MET A 1 91 ? 7.080 -0.061 6.350 1.00 92.31 91 MET A O 1
ATOM 750 N N . GLU A 1 92 ? 5.604 -0.839 7.856 1.00 93.69 92 GLU A N 1
ATOM 751 C CA . GLU A 1 92 ? 5.711 -2.249 7.469 1.00 93.69 92 GLU A CA 1
ATOM 752 C C . GLU A 1 92 ? 5.267 -2.466 6.022 1.00 93.69 92 GLU A C 1
ATOM 754 O O . GLU A 1 92 ? 6.005 -3.062 5.239 1.00 93.69 92 GLU A O 1
ATOM 759 N N . LEU A 1 93 ? 4.111 -1.914 5.629 1.00 93.00 93 LEU A N 1
ATOM 760 C CA . LEU A 1 93 ? 3.651 -1.972 4.243 1.00 93.00 93 LEU A CA 1
ATOM 761 C C . LEU A 1 93 ? 4.676 -1.356 3.283 1.00 93.00 93 LEU A C 1
ATOM 763 O O . LEU A 1 93 ? 4.859 -1.866 2.184 1.00 93.00 93 LEU A O 1
ATOM 767 N N . ARG A 1 94 ? 5.376 -0.280 3.667 1.00 93.69 94 ARG A N 1
ATOM 768 C CA . ARG A 1 94 ? 6.460 0.256 2.828 1.00 93.69 94 ARG A CA 1
ATOM 769 C C . ARG A 1 94 ? 7.555 -0.776 2.608 1.00 93.69 94 ARG A C 1
ATOM 771 O O . ARG A 1 94 ? 7.942 -0.936 1.459 1.00 93.69 94 ARG A O 1
ATOM 778 N N . SER A 1 95 ? 8.017 -1.463 3.648 1.00 93.69 95 SER A N 1
ATOM 779 C CA . SER A 1 95 ? 9.040 -2.504 3.500 1.00 93.69 95 SER A CA 1
ATOM 780 C C . SER A 1 95 ? 8.564 -3.632 2.580 1.00 93.69 95 SER A C 1
ATOM 782 O O . SER A 1 95 ? 9.301 -4.044 1.690 1.00 93.69 95 SER A O 1
ATOM 784 N N . VAL A 1 96 ? 7.305 -4.064 2.723 1.00 94.56 96 VAL A N 1
ATOM 785 C CA . VAL A 1 96 ? 6.683 -5.073 1.843 1.00 94.56 96 VAL A CA 1
ATOM 786 C C . VAL A 1 96 ? 6.649 -4.598 0.388 1.00 94.56 96 VAL A C 1
ATOM 788 O O . VAL A 1 96 ? 6.963 -5.355 -0.526 1.00 94.56 96 VAL A O 1
ATOM 791 N N . LEU A 1 97 ? 6.295 -3.332 0.152 1.00 93.75 97 LEU A N 1
ATOM 792 C CA . LEU A 1 97 ? 6.273 -2.754 -1.192 1.00 93.75 97 LEU A CA 1
ATOM 793 C C . LEU A 1 97 ? 7.678 -2.580 -1.779 1.00 93.75 97 LEU A C 1
ATOM 795 O O . LEU A 1 97 ? 7.844 -2.778 -2.979 1.00 93.75 97 LEU A O 1
ATOM 799 N N . GLU A 1 98 ? 8.675 -2.211 -0.970 1.00 90.62 98 GLU A N 1
ATOM 800 C CA . GLU A 1 98 ? 10.080 -2.131 -1.397 1.00 90.62 98 GLU A CA 1
ATOM 801 C C . GLU A 1 98 ? 10.584 -3.509 -1.838 1.00 90.62 98 GLU A C 1
ATOM 803 O O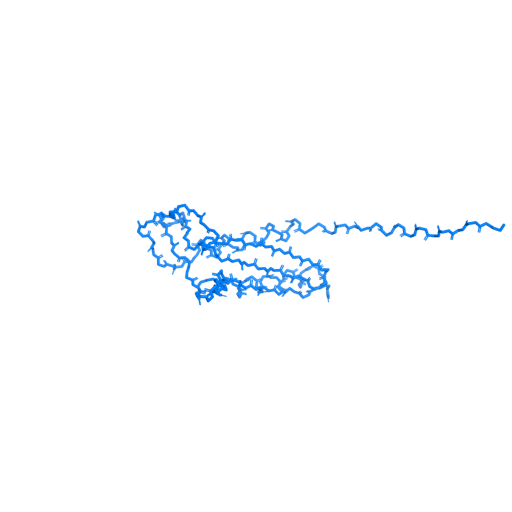 . GLU A 1 98 ? 11.123 -3.636 -2.937 1.00 90.62 98 GLU A O 1
ATOM 808 N N . GLU A 1 99 ? 10.331 -4.548 -1.038 1.00 91.50 99 GLU A N 1
ATOM 809 C CA . GLU A 1 99 ? 10.699 -5.926 -1.366 1.00 91.50 99 GLU A CA 1
ATOM 810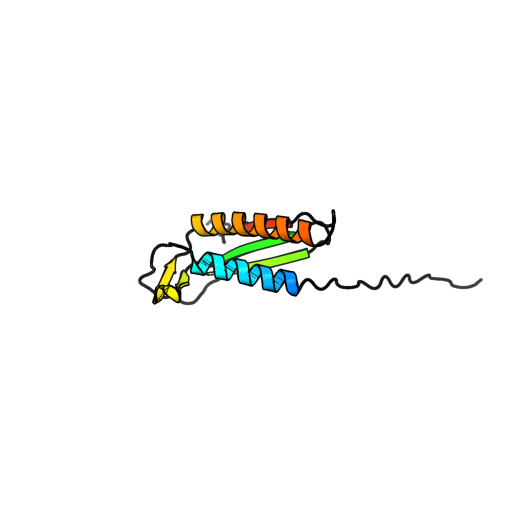 C C . GLU A 1 99 ? 9.982 -6.427 -2.625 1.00 91.50 99 GLU A C 1
ATOM 812 O O . GLU A 1 99 ? 10.626 -6.947 -3.538 1.00 91.50 99 GLU A O 1
ATOM 817 N N . PHE A 1 100 ? 8.669 -6.208 -2.726 1.00 91.44 100 PHE A N 1
ATOM 818 C CA . PHE A 1 100 ? 7.907 -6.570 -3.917 1.00 91.44 100 PHE A CA 1
ATOM 819 C C . PHE A 1 100 ? 8.457 -5.881 -5.172 1.00 91.44 100 PHE A C 1
ATOM 821 O O . PHE A 1 100 ? 8.666 -6.539 -6.190 1.00 91.44 100 PHE A O 1
ATOM 828 N N . CYS A 1 101 ? 8.721 -4.571 -5.116 1.00 86.94 101 CYS A N 1
ATOM 829 C CA . CYS A 1 101 ? 9.251 -3.850 -6.272 1.00 86.94 101 CYS A CA 1
ATOM 830 C C . CYS A 1 101 ? 10.648 -4.357 -6.658 1.00 86.94 101 CYS A C 1
ATOM 832 O O . CYS A 1 101 ? 10.934 -4.496 -7.845 1.00 86.94 101 CYS A O 1
ATOM 834 N N . PHE A 1 102 ? 11.495 -4.685 -5.679 1.00 83.94 102 PHE A N 1
ATOM 835 C CA . PHE A 1 102 ? 12.809 -5.275 -5.930 1.00 83.94 102 PHE A CA 1
ATOM 836 C C . PHE A 1 102 ? 12.708 -6.640 -6.635 1.00 83.94 102 PHE A C 1
ATOM 838 O O . PHE A 1 102 ? 13.400 -6.888 -7.628 1.00 83.94 102 PHE A O 1
ATOM 845 N N . GLN A 1 103 ? 11.806 -7.510 -6.173 1.00 85.00 103 GLN A N 1
ATOM 846 C CA . GLN A 1 103 ? 11.559 -8.820 -6.786 1.00 85.00 103 GLN A CA 1
ATOM 847 C C . GLN A 1 103 ? 10.950 -8.693 -8.189 1.00 85.00 103 GLN A C 1
ATOM 849 O O . GLN A 1 103 ? 11.344 -9.411 -9.107 1.00 85.00 103 GLN A O 1
ATOM 854 N N . TRP A 1 104 ? 10.018 -7.756 -8.372 1.00 80.31 104 TRP A N 1
ATOM 855 C CA . TRP A 1 104 ? 9.384 -7.477 -9.657 1.00 80.31 104 TRP A CA 1
ATOM 856 C C . TRP A 1 104 ? 10.388 -6.957 -10.694 1.00 80.31 104 TRP A C 1
ATOM 858 O O . TRP A 1 104 ? 10.348 -7.377 -11.846 1.00 80.31 104 TRP A O 1
ATOM 868 N N . CYS A 1 105 ? 11.335 -6.099 -10.300 1.00 72.44 105 CYS A N 1
ATOM 869 C CA . CYS A 1 105 ? 12.446 -5.709 -11.176 1.00 72.44 105 CYS A CA 1
ATOM 870 C C . CYS A 1 105 ? 13.310 -6.895 -11.575 1.00 72.44 105 CYS A C 1
ATOM 872 O O . CYS A 1 105 ? 13.596 -7.083 -12.755 1.00 72.44 105 CYS A O 1
ATOM 874 N N . SER A 1 106 ? 13.695 -7.696 -10.580 1.00 71.06 106 SER A N 1
ATOM 875 C CA . SER A 1 106 ? 14.584 -8.843 -10.772 1.00 71.06 106 SER A CA 1
ATOM 876 C C . SER A 1 106 ? 13.996 -9.880 -11.737 1.00 71.06 106 SER A C 1
ATOM 878 O O . SER A 1 106 ? 14.749 -10.576 -12.412 1.00 71.06 106 SER A O 1
ATOM 880 N N . SER A 1 107 ? 12.664 -9.990 -11.822 1.00 69.19 107 SER A N 1
ATOM 881 C 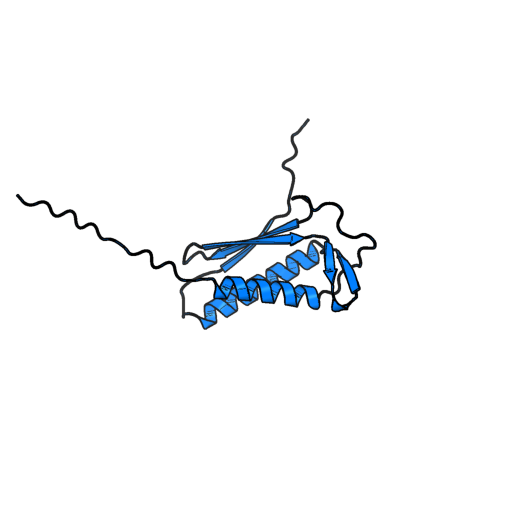CA . SER A 1 107 ? 11.981 -10.939 -12.709 1.00 69.19 107 SER A CA 1
ATOM 882 C C . SER A 1 107 ? 11.749 -10.425 -14.135 1.00 69.19 107 SER A C 1
ATOM 884 O O . SER A 1 107 ? 11.564 -11.244 -15.034 1.00 69.19 107 SER A O 1
ATOM 886 N N . LEU A 1 108 ? 11.767 -9.104 -14.365 1.00 63.19 108 LEU A N 1
ATOM 887 C CA . LEU A 1 108 ? 11.443 -8.507 -15.666 1.00 63.19 108 LEU A CA 1
ATOM 888 C C . LEU A 1 108 ? 12.657 -8.260 -16.567 1.00 63.19 108 LEU A C 1
ATOM 890 O O . LEU A 1 108 ? 12.529 -8.494 -17.761 1.00 63.19 108 LEU A O 1
ATOM 894 N N . MET A 1 109 ? 13.811 -7.821 -16.052 1.00 51.41 109 MET A N 1
ATOM 895 C CA . MET A 1 109 ? 15.030 -7.563 -16.841 1.00 51.41 109 MET A CA 1
ATOM 896 C C . MET A 1 109 ? 16.241 -7.413 -15.909 1.00 51.41 109 MET A C 1
ATOM 898 O O . MET A 1 109 ? 16.139 -6.831 -14.835 1.00 51.41 109 MET A O 1
ATOM 902 N N . SER A 1 110 ? 17.413 -7.840 -16.366 1.00 50.31 110 SER A N 1
ATOM 903 C CA . SER A 1 110 ? 18.680 -7.866 -15.631 1.00 50.31 110 SER A CA 1
ATOM 904 C C . SER A 1 110 ? 19.279 -6.521 -15.179 1.00 50.31 110 SER A C 1
ATOM 906 O O . SER A 1 110 ? 20.414 -6.578 -14.738 1.00 50.31 110 SER A O 1
ATOM 908 N N . ASP A 1 111 ? 18.621 -5.351 -15.292 1.00 52.50 111 ASP A N 1
ATOM 909 C CA . ASP A 1 111 ? 19.206 -4.074 -14.794 1.00 52.50 111 ASP A CA 1
ATOM 910 C C . ASP A 1 111 ? 18.345 -2.790 -14.898 1.00 52.50 111 ASP A C 1
ATOM 912 O O . ASP A 1 111 ? 18.840 -1.694 -14.643 1.00 52.50 111 ASP A O 1
ATOM 916 N N . THR A 1 112 ? 17.074 -2.816 -15.302 1.00 54.59 112 THR A N 1
ATOM 917 C CA . THR A 1 112 ? 16.489 -1.576 -15.859 1.00 54.59 112 THR A CA 1
ATOM 918 C C . THR A 1 112 ? 15.803 -0.611 -14.893 1.00 54.59 112 THR A C 1
ATOM 920 O O . THR A 1 112 ? 15.336 0.415 -15.377 1.00 54.59 112 THR A O 1
ATOM 923 N N . GLY A 1 113 ? 15.789 -0.832 -13.568 1.00 62.88 113 GLY A N 1
ATOM 924 C CA . GLY A 1 113 ? 15.193 0.150 -12.650 1.00 62.88 113 GLY A CA 1
ATOM 925 C C . GLY A 1 113 ? 15.340 -0.091 -11.149 1.00 62.88 113 GLY A C 1
ATOM 926 O O . GLY A 1 113 ? 15.064 -1.181 -10.654 1.00 62.88 113 GLY A O 1
ATOM 927 N N . ILE A 1 114 ? 15.682 0.968 -10.405 1.00 73.12 114 ILE A N 1
ATOM 928 C CA . ILE A 1 114 ? 15.595 1.008 -8.937 1.00 73.12 114 ILE A CA 1
ATOM 929 C C . ILE A 1 114 ? 14.249 1.613 -8.550 1.00 73.12 114 ILE A C 1
ATOM 931 O O . ILE A 1 114 ? 13.947 2.748 -8.927 1.00 73.12 114 ILE A O 1
ATOM 935 N N . PHE A 1 115 ? 13.460 0.868 -7.774 1.00 80.25 115 PHE A N 1
ATOM 936 C CA . PHE A 1 115 ? 12.228 1.369 -7.177 1.00 80.25 115 PHE A CA 1
ATOM 937 C C . PHE A 1 115 ? 12.474 1.841 -5.752 1.00 80.25 115 PHE A C 1
ATOM 939 O O . PHE A 1 115 ? 13.067 1.134 -4.941 1.00 80.25 115 PHE A O 1
ATOM 946 N N . VAL A 1 116 ? 11.948 3.017 -5.428 1.00 84.62 116 VAL A N 1
ATOM 947 C CA . VAL A 1 116 ? 11.971 3.568 -4.076 1.00 84.62 116 VAL A CA 1
ATOM 948 C C . VAL A 1 116 ? 10.552 3.887 -3.637 1.00 84.62 116 VAL A C 1
ATOM 950 O O . VAL A 1 116 ? 9.798 4.562 -4.345 1.00 84.62 116 VAL A O 1
ATOM 953 N N . VAL A 1 117 ? 10.188 3.418 -2.444 1.00 88.38 117 VAL A N 1
ATOM 954 C CA . VAL A 1 117 ? 8.875 3.658 -1.845 1.00 88.38 117 VAL A CA 1
ATOM 955 C C . VAL A 1 117 ? 9.015 4.676 -0.722 1.00 88.38 117 VAL A C 1
ATOM 957 O O . VAL A 1 117 ? 9.765 4.492 0.231 1.00 88.38 117 VAL A O 1
ATOM 960 N N . TYR A 1 118 ? 8.240 5.753 -0.792 1.00 88.56 118 TYR A N 1
ATOM 961 C CA . TYR A 1 118 ? 8.181 6.783 0.239 1.00 88.56 118 TYR A CA 1
ATOM 962 C C . TYR A 1 118 ? 6.799 6.832 0.871 1.00 88.56 118 TYR A C 1
ATOM 964 O O . TYR A 1 118 ? 5.792 6.878 0.165 1.00 88.56 118 TYR A O 1
ATOM 972 N N . ILE A 1 119 ? 6.747 6.954 2.198 1.00 87.75 119 ILE A N 1
ATOM 973 C CA . ILE A 1 119 ? 5.513 7.284 2.917 1.00 87.75 119 ILE A CA 1
ATOM 974 C C . ILE A 1 119 ? 5.545 8.751 3.307 1.00 87.75 119 ILE A C 1
ATOM 976 O O . ILE A 1 119 ? 6.384 9.191 4.093 1.00 87.75 119 ILE A O 1
ATOM 980 N N . ARG A 1 120 ? 4.571 9.515 2.818 1.00 82.00 120 ARG A N 1
ATOM 981 C CA . ARG A 1 120 ? 4.312 10.868 3.302 1.00 82.00 120 ARG A CA 1
ATOM 982 C C . ARG A 1 120 ? 3.173 10.838 4.310 1.00 82.00 120 ARG A C 1
ATOM 984 O O . ARG A 1 120 ? 2.032 10.503 3.985 1.00 82.00 120 ARG A O 1
ATOM 991 N N . LYS A 1 121 ? 3.475 11.263 5.539 1.00 71.44 121 LYS A N 1
ATOM 992 C CA . LYS A 1 121 ? 2.448 11.740 6.468 1.00 71.44 121 LYS A CA 1
ATOM 993 C C . LYS A 1 121 ? 1.934 13.078 5.945 1.00 71.44 121 LYS A C 1
ATOM 995 O O . LYS A 1 121 ? 2.726 13.931 5.549 1.00 71.44 121 LYS A O 1
ATOM 1000 N N . ASN A 1 122 ? 0.624 13.289 5.992 1.00 63.62 122 ASN A N 1
ATOM 1001 C CA . ASN A 1 122 ? 0.041 14.612 5.791 1.00 63.62 122 ASN A CA 1
ATOM 1002 C C . ASN A 1 122 ? 0.399 15.508 6.989 1.00 63.62 122 ASN A C 1
ATOM 1004 O O . ASN A 1 122 ? -0.389 15.674 7.917 1.00 63.62 122 ASN A O 1
ATOM 1008 N N . ILE A 1 123 ? 1.630 16.020 7.009 1.00 47.84 123 ILE A N 1
ATOM 1009 C CA . ILE A 1 123 ? 2.112 16.973 8.007 1.00 47.84 123 ILE A CA 1
ATOM 1010 C C . ILE A 1 123 ? 1.665 18.353 7.533 1.00 47.84 123 ILE A C 1
ATOM 1012 O O . ILE A 1 123 ? 2.076 18.816 6.468 1.00 47.84 123 ILE A O 1
ATOM 1016 N N . ARG A 1 124 ? 0.810 19.021 8.314 1.00 48.41 124 ARG A N 1
ATOM 1017 C CA . ARG A 1 124 ? 0.573 20.454 8.125 1.00 48.41 124 ARG A CA 1
ATOM 1018 C C . ARG A 1 124 ? 1.921 21.154 8.296 1.00 48.41 124 ARG A C 1
ATOM 1020 O O . ARG A 1 124 ? 2.483 21.113 9.386 1.00 48.41 124 ARG A O 1
ATOM 1027 N N . ARG A 1 125 ? 2.416 21.842 7.261 1.00 44.91 125 ARG A N 1
ATOM 1028 C CA . ARG A 1 125 ? 3.256 23.019 7.510 1.00 44.91 125 ARG A CA 1
ATOM 1029 C C . ARG A 1 125 ? 2.366 23.971 8.299 1.00 44.91 125 ARG A C 1
ATOM 1031 O O . ARG A 1 125 ? 1.405 24.503 7.746 1.00 44.91 125 ARG A O 1
ATOM 1038 N N . GLY A 1 126 ? 2.597 24.056 9.606 1.00 39.72 126 GLY A N 1
ATOM 1039 C CA . GLY A 1 126 ? 1.918 25.020 10.454 1.00 39.72 126 GLY A CA 1
ATOM 1040 C C . GLY A 1 126 ? 2.072 26.394 9.819 1.00 39.72 126 GLY A C 1
ATOM 1041 O O . GLY A 1 126 ? 3.187 26.832 9.549 1.00 39.72 126 GLY A O 1
ATOM 1042 N N . ARG A 1 127 ? 0.946 27.051 9.532 1.00 42.25 127 ARG A N 1
ATOM 1043 C CA . ARG A 1 127 ? 0.936 28.508 9.528 1.00 42.25 127 ARG A CA 1
ATOM 1044 C C . ARG A 1 127 ? 1.240 28.885 10.969 1.00 42.25 127 ARG A C 1
ATOM 1046 O O . ARG A 1 127 ? 0.427 28.588 11.842 1.00 42.25 127 ARG A O 1
ATOM 1053 N N . ASN A 1 128 ? 2.431 29.423 11.201 1.00 38.00 128 ASN A N 1
ATOM 1054 C CA . ASN A 1 128 ? 2.677 30.193 12.406 1.00 38.00 128 ASN A CA 1
ATOM 1055 C C . ASN A 1 128 ? 1.607 31.290 12.449 1.00 38.00 128 ASN A C 1
ATOM 1057 O O . ASN A 1 128 ? 1.362 31.948 11.432 1.00 38.00 128 ASN A O 1
ATOM 1061 N N . LEU A 1 129 ? 0.912 31.342 13.585 1.00 38.41 129 LEU A N 1
ATOM 1062 C CA . LEU A 1 129 ? 0.089 32.471 14.002 1.00 38.41 129 LEU A CA 1
ATOM 1063 C C . LEU A 1 129 ? 0.950 33.734 14.076 1.00 38.41 129 LEU A C 1
ATOM 1065 O O . LEU A 1 129 ? 2.143 33.592 14.435 1.00 38.41 129 LEU A O 1
#

Organism: Sclerotinia sclerotiorum (strain ATCC 18683 / 1980 / Ss-1) (NCBI:txid665079)

Radius of gyration: 19.95 Å; chains: 1; bounding box: 36×44×68 Å

pLDDT: mean 76.14, std 16.44, range [38.0, 94.56]

Secondary structure (DSSP, 8-state):
----------------THHHHHHHHHHHHHHHHH--PPEESS---S--GGGEEEEEEEETTTTEEEEEEEESEEEETTTTEEEE--HHHHHHHHHHHHHHHHHHHHHH-SSS--EEEEEEP--------

Sequence (129 aa):
MDDSQSSDSQTDDKVDYSQLRKALDGVIDEYFAKMNGPISEEPPRKIHHKDVYKFTIRAELPNIEFIKFIHKIMWCHDVGAWKKITFESAMELRSVLEEFCFQWCSSLMSDTGIFVVYIRKNIRRGRNL